Protein AF-A0A924R1R1-F1 (afdb_monomer_lite)

Sequence (62 aa):
MSTTNAERLRIYKAKMKQAGFTRLSVYVHPELVAFLNRERKTYECGGRALERLLLGAAKQRP

pLDDT: mean 85.32, std 8.68, range [51.56, 94.56]

Radius of gyration: 14.01 Å; chains: 1; bounding box: 38×27×23 Å

Structure (mmCIF, N/CA/C/O backbone):
data_AF-A0A924R1R1-F1
#
_entry.id   AF-A0A924R1R1-F1
#
loop_
_atom_site.group_PDB
_atom_site.id
_atom_site.type_symbol
_atom_site.label_atom_id
_atom_site.label_alt_id
_atom_site.label_comp_id
_atom_site.label_asym_id
_atom_site.label_entity_id
_atom_site.label_seq_id
_atom_site.pdbx_PDB_ins_code
_atom_site.Cartn_x
_atom_site.Cartn_y
_atom_site.Cartn_z
_atom_site.occupancy
_atom_site.B_iso_or_equiv
_atom_site.auth_seq_id
_atom_site.auth_comp_id
_atom_site.auth_asym_id
_atom_site.auth_atom_id
_atom_site.pdbx_PDB_model_num
ATOM 1 N N . MET A 1 1 ? 27.865 14.714 -5.786 1.00 51.56 1 MET A N 1
ATOM 2 C CA . MET A 1 1 ? 27.689 13.273 -6.077 1.00 51.56 1 MET A CA 1
ATOM 3 C C . MET A 1 1 ? 26.202 12.958 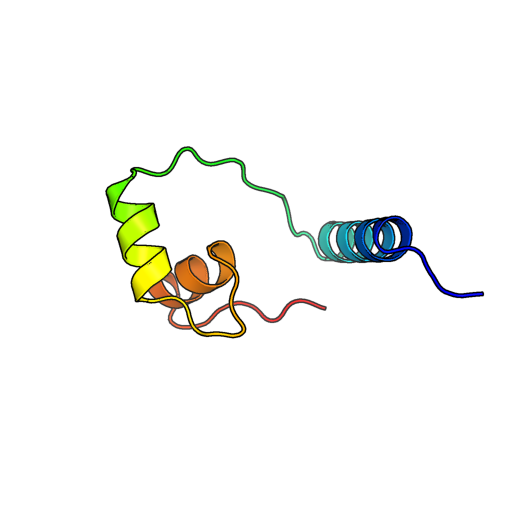-6.093 1.00 51.56 1 MET A C 1
ATOM 5 O O . MET A 1 1 ? 25.544 13.205 -5.089 1.00 51.56 1 MET A O 1
ATOM 9 N N . SER A 1 2 ? 25.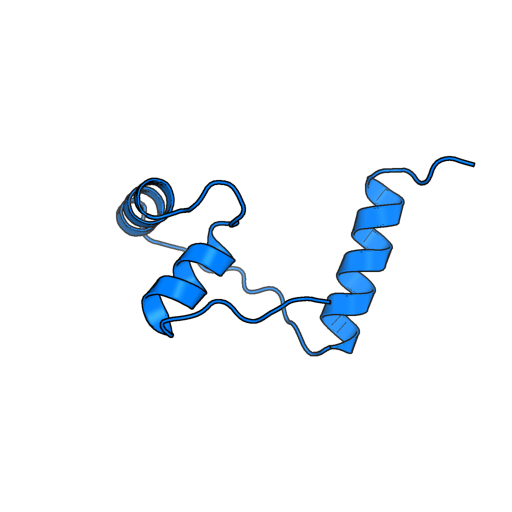646 12.506 -7.220 1.00 65.50 2 SER A N 1
ATOM 10 C CA . SER A 1 2 ? 24.232 12.120 -7.281 1.00 65.50 2 SER A CA 1
ATOM 11 C C . SER A 1 2 ? 24.057 10.754 -6.613 1.00 65.50 2 SER A C 1
ATOM 13 O O . SER A 1 2 ? 24.798 9.812 -6.884 1.00 65.50 2 SER A O 1
ATOM 15 N N . THR A 1 3 ? 23.106 10.637 -5.689 1.00 72.81 3 THR A N 1
ATOM 16 C CA . THR A 1 3 ? 22.811 9.347 -5.063 1.00 72.81 3 THR A CA 1
ATOM 17 C C . THR A 1 3 ? 22.100 8.450 -6.071 1.00 72.81 3 THR A C 1
ATOM 19 O O . THR A 1 3 ? 21.097 8.833 -6.693 1.00 72.81 3 THR A O 1
ATOM 22 N N . THR A 1 4 ? 22.611 7.230 -6.241 1.00 87.69 4 THR A N 1
ATOM 23 C CA . THR A 1 4 ? 21.972 6.239 -7.111 1.00 87.69 4 THR A CA 1
ATOM 24 C 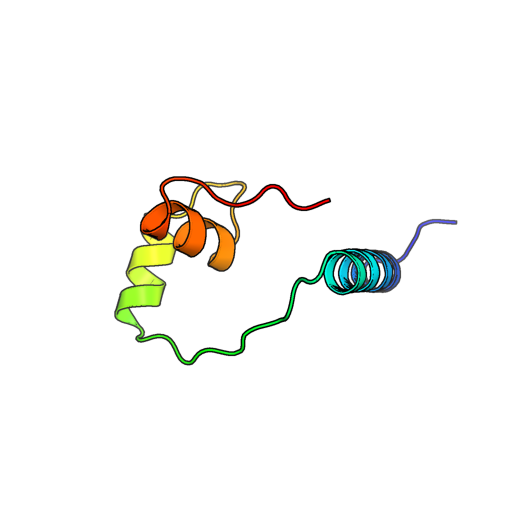C . THR A 1 4 ? 20.574 5.909 -6.575 1.00 87.69 4 THR A C 1
ATOM 26 O O . THR A 1 4 ? 20.292 6.043 -5.380 1.00 87.69 4 THR A O 1
ATOM 29 N N . ASN A 1 5 ? 19.660 5.481 -7.451 1.00 86.38 5 ASN A N 1
ATOM 30 C CA . ASN A 1 5 ? 18.329 5.035 -7.020 1.00 86.38 5 ASN A CA 1
ATOM 31 C C . ASN A 1 5 ? 18.422 3.900 -5.984 1.00 86.38 5 ASN A C 1
ATOM 33 O O . ASN A 1 5 ? 17.622 3.850 -5.051 1.00 86.38 5 ASN A O 1
ATOM 37 N N . ALA A 1 6 ? 19.426 3.026 -6.110 1.00 88.19 6 ALA A N 1
ATOM 38 C CA . ALA A 1 6 ? 19.702 1.965 -5.148 1.00 88.19 6 ALA A CA 1
ATOM 39 C C . ALA A 1 6 ? 20.067 2.522 -3.760 1.00 88.19 6 ALA A C 1
ATOM 41 O O . ALA A 1 6 ? 19.506 2.077 -2.757 1.00 88.19 6 ALA A O 1
ATOM 42 N N . GLU A 1 7 ? 20.929 3.542 -3.703 1.00 90.50 7 GLU A N 1
ATOM 43 C CA . GLU A 1 7 ? 21.312 4.230 -2.463 1.00 90.50 7 GLU A CA 1
ATOM 44 C C . GLU A 1 7 ? 20.087 4.845 -1.769 1.00 90.50 7 GLU A C 1
ATOM 46 O O . GLU A 1 7 ? 19.848 4.628 -0.578 1.00 90.50 7 GLU A O 1
ATOM 51 N N . ARG A 1 8 ? 19.253 5.554 -2.544 1.00 88.56 8 ARG A N 1
ATOM 52 C CA . ARG A 1 8 ? 18.014 6.180 -2.057 1.00 88.56 8 ARG A CA 1
ATOM 53 C C . ARG A 1 8 ? 17.046 5.146 -1.488 1.00 88.56 8 ARG A C 1
ATOM 55 O O . ARG A 1 8 ? 16.516 5.332 -0.393 1.00 88.56 8 ARG A O 1
ATOM 62 N N . LEU A 1 9 ? 16.859 4.030 -2.193 1.00 88.50 9 LEU A N 1
ATOM 63 C CA . LEU A 1 9 ? 16.012 2.929 -1.735 1.00 88.50 9 LEU A CA 1
ATOM 64 C C . LEU A 1 9 ? 16.551 2.274 -0.460 1.00 88.50 9 LEU A C 1
ATOM 66 O O . LEU A 1 9 ? 15.760 1.921 0.415 1.00 88.50 9 LEU A O 1
ATOM 70 N N . ARG A 1 10 ? 17.873 2.114 -0.331 1.00 91.31 10 ARG A N 1
ATOM 71 C CA . ARG A 1 10 ? 18.509 1.549 0.868 1.00 91.31 10 ARG A CA 1
ATOM 72 C C . ARG A 1 10 ? 18.257 2.427 2.093 1.00 91.31 10 ARG A C 1
ATOM 74 O O . ARG A 1 10 ? 17.789 1.918 3.111 1.00 91.31 10 ARG A O 1
ATOM 81 N N . ILE A 1 11 ? 18.497 3.733 1.971 1.00 91.31 11 ILE A N 1
ATOM 82 C CA . ILE A 1 11 ? 18.257 4.714 3.042 1.00 91.31 11 ILE A CA 1
ATOM 83 C C . ILE A 1 11 ? 16.776 4.723 3.435 1.00 91.31 11 ILE A C 1
ATOM 85 O O . ILE A 1 11 ? 16.445 4.640 4.617 1.00 91.31 11 ILE A O 1
ATOM 89 N N . TYR A 1 12 ? 15.875 4.765 2.452 1.00 88.94 12 TYR A N 1
ATOM 90 C CA . TYR A 1 12 ? 14.435 4.763 2.704 1.00 88.94 12 TYR A CA 1
ATOM 91 C C . TYR A 1 12 ? 13.971 3.499 3.445 1.00 88.94 12 TYR A C 1
ATOM 93 O O . TYR A 1 12 ? 13.266 3.588 4.449 1.00 88.94 12 TYR A O 1
ATOM 101 N N . LYS A 1 13 ? 14.416 2.313 3.008 1.00 88.31 13 LYS A N 1
ATOM 102 C CA . LYS A 1 13 ? 14.096 1.045 3.683 1.00 88.31 13 LYS A CA 1
ATOM 103 C C . LYS A 1 13 ? 14.602 1.017 5.126 1.00 88.31 13 LYS A C 1
ATOM 105 O O . LYS A 1 13 ? 13.894 0.515 5.996 1.00 88.31 13 LYS A O 1
ATOM 110 N N . ALA A 1 14 ? 15.789 1.568 5.387 1.00 91.19 14 ALA A N 1
ATOM 111 C CA . ALA A 1 14 ? 16.329 1.666 6.740 1.00 91.19 14 ALA A CA 1
ATOM 112 C C . ALA A 1 14 ? 15.452 2.553 7.640 1.00 91.19 14 ALA A C 1
ATOM 114 O O . ALA A 1 14 ? 15.093 2.122 8.735 1.00 91.19 14 ALA A O 1
ATOM 115 N N . LYS A 1 15 ? 15.026 3.727 7.149 1.00 90.94 15 LYS A N 1
ATOM 116 C CA . LYS A 1 15 ? 14.096 4.618 7.869 1.00 90.94 15 LYS A CA 1
ATOM 117 C C . LYS A 1 15 ? 12.766 3.933 8.186 1.00 90.94 15 LYS A C 1
ATOM 119 O O . LYS A 1 15 ? 12.295 3.999 9.316 1.00 90.94 15 LYS A O 1
ATOM 124 N N . MET A 1 16 ? 12.184 3.228 7.211 1.00 89.25 16 MET A N 1
ATOM 125 C CA . MET A 1 16 ? 10.947 2.465 7.419 1.00 89.25 16 MET A CA 1
ATOM 126 C C . MET A 1 16 ? 11.117 1.404 8.513 1.00 89.25 16 MET A C 1
ATOM 128 O O . MET A 1 16 ? 10.284 1.315 9.411 1.00 89.25 16 MET A O 1
ATOM 132 N N . LYS A 1 17 ? 12.215 0.638 8.479 1.00 89.12 17 LYS A N 1
ATOM 133 C CA . LYS A 1 17 ? 12.499 -0.392 9.488 1.00 89.12 17 LYS A CA 1
ATOM 134 C C . LYS A 1 17 ? 12.655 0.209 10.890 1.00 89.12 17 LYS A C 1
ATOM 136 O O . LYS A 1 17 ? 12.099 -0.334 11.837 1.00 89.12 17 LYS A O 1
ATOM 141 N N . GLN A 1 18 ? 13.373 1.327 11.021 1.00 91.00 18 GLN A N 1
ATOM 142 C CA . GLN A 1 18 ? 13.531 2.040 12.298 1.00 91.00 18 GLN A CA 1
ATOM 143 C C . GLN A 1 18 ? 12.197 2.556 12.848 1.00 91.00 18 GLN A C 1
ATOM 145 O O . GLN A 1 18 ? 11.969 2.499 14.050 1.00 91.00 18 GLN A O 1
ATOM 150 N N . ALA A 1 19 ? 11.288 2.990 11.974 1.00 88.31 19 ALA A N 1
ATOM 151 C CA . ALA A 1 19 ? 9.937 3.406 12.344 1.00 88.31 19 ALA A CA 1
ATOM 152 C C . ALA A 1 19 ? 8.963 2.227 12.591 1.00 88.31 19 ALA A C 1
ATOM 154 O O . ALA A 1 19 ? 7.755 2.440 12.693 1.00 88.31 19 ALA A O 1
ATOM 155 N N . GLY A 1 20 ? 9.463 0.986 12.663 1.00 87.00 20 GLY A N 1
ATOM 156 C CA . GLY A 1 20 ? 8.676 -0.212 12.974 1.00 87.00 20 GLY A CA 1
ATOM 157 C C . GLY A 1 20 ? 7.890 -0.796 11.797 1.00 87.00 20 GLY A C 1
ATOM 158 O O . GLY A 1 20 ? 7.098 -1.720 11.984 1.00 87.00 20 GLY A O 1
ATOM 159 N N . PHE A 1 21 ? 8.086 -0.298 10.573 1.00 84.06 21 PHE A N 1
ATOM 160 C CA . PHE A 1 21 ? 7.414 -0.859 9.403 1.00 84.06 21 PHE A CA 1
ATOM 161 C C . PHE A 1 21 ? 8.067 -2.179 8.982 1.00 84.06 21 PHE A C 1
ATOM 163 O O . PHE A 1 21 ? 9.280 -2.260 8.777 1.00 84.06 21 PHE A O 1
ATOM 170 N N . THR A 1 22 ? 7.233 -3.194 8.761 1.00 81.50 22 THR A N 1
ATOM 171 C CA . THR A 1 22 ? 7.646 -4.510 8.260 1.00 81.50 22 THR A CA 1
ATOM 172 C C . THR A 1 22 ? 7.063 -4.749 6.872 1.00 81.50 22 THR A C 1
ATOM 174 O O . THR A 1 22 ? 5.926 -4.375 6.583 1.00 81.50 22 THR A O 1
ATOM 177 N N . ARG A 1 23 ? 7.848 -5.362 5.979 1.00 75.81 23 ARG A N 1
ATOM 178 C CA . ARG A 1 23 ? 7.359 -5.756 4.655 1.00 75.81 23 ARG A CA 1
ATOM 179 C C . ARG A 1 23 ? 6.488 -7.002 4.795 1.00 75.81 23 ARG A C 1
ATOM 181 O O . ARG A 1 23 ? 6.985 -8.041 5.211 1.00 75.81 23 ARG A O 1
ATOM 188 N N . LEU A 1 24 ? 5.235 -6.903 4.369 1.00 68.56 24 LEU A N 1
ATOM 189 C CA . LEU A 1 24 ? 4.356 -8.055 4.203 1.00 68.56 24 LEU A CA 1
ATOM 190 C C . LEU A 1 24 ? 4.427 -8.547 2.754 1.00 68.56 24 LEU A C 1
ATOM 192 O O . LEU A 1 24 ? 4.314 -7.755 1.816 1.00 68.56 24 LEU A O 1
ATOM 196 N N . SER A 1 25 ? 4.627 -9.851 2.586 1.00 65.69 25 SER A N 1
ATOM 197 C CA . SER A 1 25 ? 4.484 -10.543 1.305 1.00 65.69 25 SER A CA 1
ATOM 198 C C . SER A 1 25 ? 3.200 -11.355 1.379 1.00 65.69 25 SER A C 1
ATOM 200 O O . SER A 1 25 ? 3.194 -12.452 1.925 1.00 65.69 25 SER A O 1
ATOM 202 N N . VAL A 1 26 ? 2.103 -10.780 0.894 1.00 65.75 26 VAL A N 1
ATOM 203 C CA . VAL A 1 26 ? 0.796 -11.444 0.870 1.00 65.75 26 VAL A CA 1
ATOM 204 C C . VAL A 1 26 ? 0.490 -11.918 -0.543 1.00 65.75 26 VAL A C 1
ATOM 206 O O . VAL A 1 26 ? 0.702 -11.179 -1.506 1.00 65.75 26 VAL A O 1
ATOM 209 N N . TYR A 1 27 ? -0.015 -13.144 -0.665 1.00 66.50 27 TYR A N 1
ATOM 210 C CA . TYR A 1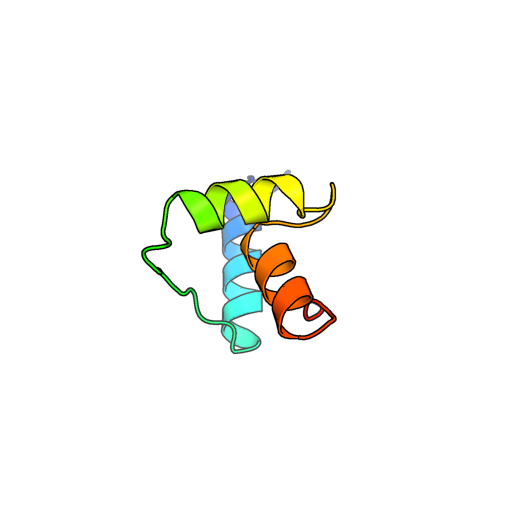 27 ? -0.711 -13.563 -1.874 1.00 66.50 27 TYR A CA 1
ATOM 211 C C . TYR A 1 27 ? -2.092 -12.914 -1.855 1.00 66.50 27 TYR A C 1
ATOM 213 O O . TYR A 1 27 ? -2.881 -13.142 -0.942 1.00 66.50 27 TYR A O 1
ATOM 221 N N . VAL A 1 28 ? -2.356 -12.060 -2.839 1.00 76.94 28 VAL A N 1
ATOM 222 C CA . VAL A 1 28 ? -3.644 -11.382 -3.004 1.00 76.94 28 VAL A CA 1
ATOM 223 C C . VAL A 1 28 ? -4.369 -11.959 -4.208 1.00 76.94 28 VAL A C 1
ATOM 225 O O . VAL A 1 28 ? -3.757 -12.201 -5.247 1.00 76.94 28 VAL A O 1
ATOM 228 N N . HIS A 1 29 ? -5.675 -12.179 -4.053 1.00 87.44 29 HIS A N 1
ATOM 229 C CA . HIS A 1 29 ? -6.536 -12.663 -5.128 1.00 87.44 29 HIS A CA 1
ATOM 230 C C . HIS A 1 29 ? -6.472 -11.703 -6.335 1.00 87.44 29 HIS A C 1
ATOM 232 O O . HIS A 1 29 ? -6.449 -10.485 -6.120 1.00 87.44 29 HIS A O 1
ATOM 238 N N . PRO A 1 30 ? -6.467 -12.189 -7.592 1.00 88.69 30 PRO A N 1
ATOM 239 C CA . PRO A 1 30 ? -6.370 -11.327 -8.775 1.00 88.69 30 PRO A CA 1
ATOM 240 C C . PRO A 1 30 ? -7.432 -10.221 -8.819 1.00 88.69 30 PRO A C 1
ATOM 242 O O . PRO A 1 30 ? -7.141 -9.085 -9.193 1.00 88.69 30 PRO A O 1
ATOM 245 N N . GLU A 1 31 ? -8.646 -10.519 -8.358 1.00 91.69 31 GLU A N 1
ATOM 246 C CA . GLU A 1 31 ? -9.739 -9.544 -8.279 1.00 91.69 31 GLU A CA 1
ATOM 247 C C . GLU A 1 31 ? -9.441 -8.401 -7.307 1.00 91.69 31 GLU A C 1
ATOM 249 O O . GLU A 1 31 ? -9.743 -7.246 -7.599 1.00 91.69 31 GLU A O 1
ATOM 254 N N . LEU A 1 32 ? -8.781 -8.692 -6.182 1.00 87.56 32 LEU A N 1
ATOM 255 C CA . LEU A 1 32 ? -8.361 -7.661 -5.238 1.00 87.56 32 LEU A CA 1
ATOM 256 C C . LEU A 1 32 ? -7.291 -6.760 -5.863 1.00 87.56 32 LEU A C 1
ATOM 258 O O . LEU A 1 32 ? -7.310 -5.550 -5.658 1.00 87.56 32 LEU A O 1
ATOM 262 N N . VAL A 1 33 ? -6.387 -7.315 -6.672 1.00 88.69 33 VAL A N 1
ATOM 263 C CA . VAL A 1 33 ? -5.402 -6.510 -7.411 1.00 88.69 33 VAL A CA 1
ATOM 264 C C . VAL A 1 33 ? -6.094 -5.596 -8.426 1.00 88.69 33 VAL A C 1
ATOM 266 O O . VAL A 1 33 ? -5.762 -4.411 -8.502 1.00 88.69 33 VAL A O 1
ATOM 269 N N . ALA A 1 34 ? -7.073 -6.112 -9.174 1.00 92.62 34 ALA A N 1
ATOM 270 C CA . ALA A 1 34 ? -7.852 -5.322 -10.127 1.00 92.62 34 ALA A CA 1
ATOM 271 C C . ALA A 1 34 ? -8.632 -4.196 -9.429 1.00 92.62 34 ALA A C 1
ATOM 273 O O . ALA A 1 34 ? -8.564 -3.040 -9.852 1.00 92.62 34 ALA A O 1
ATOM 274 N N . PHE A 1 35 ? -9.293 -4.515 -8.315 1.00 92.44 35 PHE A N 1
ATOM 275 C CA . PHE A 1 35 ? -9.992 -3.542 -7.483 1.00 92.44 35 PHE A CA 1
ATOM 276 C C . PHE A 1 35 ? -9.042 -2.454 -6.970 1.00 92.44 35 PHE A C 1
ATOM 278 O O . PHE A 1 35 ? -9.290 -1.267 -7.178 1.00 92.44 35 PHE A O 1
ATOM 285 N N . LEU A 1 36 ? -7.901 -2.836 -6.388 1.00 91.12 36 LEU A N 1
ATOM 286 C CA . LEU A 1 36 ? -6.909 -1.879 -5.899 1.00 91.12 36 LEU A CA 1
ATOM 287 C C . LEU A 1 36 ? -6.374 -0.983 -7.015 1.00 91.12 36 LEU A C 1
ATOM 289 O O . LEU A 1 36 ? -6.180 0.202 -6.779 1.00 91.12 36 LEU A O 1
ATOM 293 N N . ASN A 1 37 ? -6.152 -1.506 -8.222 1.00 91.31 37 ASN A N 1
ATOM 294 C CA . ASN A 1 37 ? -5.694 -0.693 -9.348 1.00 91.31 37 ASN A CA 1
ATOM 295 C C . ASN A 1 37 ? -6.732 0.347 -9.791 1.00 91.31 37 ASN A C 1
ATOM 297 O O . ASN A 1 37 ? -6.331 1.441 -10.184 1.00 91.31 37 ASN A O 1
ATOM 301 N N . ARG A 1 38 ? -8.030 0.034 -9.693 1.00 94.44 38 ARG A N 1
ATOM 302 C CA . ARG A 1 38 ? -9.120 0.970 -10.004 1.00 94.44 38 ARG A CA 1
ATOM 303 C C . ARG A 1 38 ? -9.263 2.066 -8.946 1.00 94.44 38 ARG A C 1
ATOM 305 O O . ARG A 1 38 ? -9.432 3.228 -9.291 1.00 94.44 38 ARG A O 1
ATOM 312 N N . GLU A 1 39 ? -9.166 1.701 -7.670 1.00 94.56 39 GLU A N 1
ATOM 313 C CA . GLU A 1 39 ? -9.376 2.624 -6.542 1.00 94.56 39 GLU A CA 1
ATOM 314 C C . GLU A 1 39 ? -8.117 3.426 -6.148 1.00 94.56 39 GLU A C 1
ATOM 316 O O . GLU A 1 39 ? -8.163 4.302 -5.273 1.00 94.56 39 GLU A O 1
ATOM 321 N N . ARG A 1 40 ? -6.958 3.107 -6.737 1.00 93.81 40 ARG A N 1
ATOM 322 C CA . ARG A 1 40 ? -5.667 3.729 -6.417 1.00 93.81 40 ARG A CA 1
ATOM 323 C C . ARG A 1 40 ? -5.576 5.144 -6.979 1.00 93.81 40 ARG A C 1
ATOM 325 O O . ARG A 1 40 ? -5.748 5.370 -8.172 1.00 93.81 40 ARG A O 1
ATOM 332 N N . LYS A 1 41 ? -5.187 6.092 -6.125 1.00 91.25 41 LYS A N 1
ATOM 333 C CA . LYS A 1 41 ? -4.892 7.475 -6.531 1.00 91.25 41 LYS A CA 1
ATOM 334 C C . LYS A 1 41 ? -3.486 7.592 -7.129 1.00 91.25 41 LYS A C 1
ATOM 336 O O . LYS A 1 41 ? -2.600 6.810 -6.791 1.00 91.25 41 LYS A O 1
ATOM 341 N N . THR A 1 42 ? -3.248 8.614 -7.954 1.00 86.56 42 THR A N 1
ATOM 342 C CA . THR A 1 42 ? -1.984 8.835 -8.694 1.00 86.56 42 THR A CA 1
ATOM 343 C C . THR A 1 42 ? -0.727 8.853 -7.811 1.00 86.56 42 THR A C 1
ATOM 345 O O . THR A 1 42 ? 0.347 8.466 -8.259 1.00 86.56 42 THR A O 1
ATOM 348 N N . TYR A 1 43 ? -0.848 9.258 -6.544 1.00 84.25 43 TYR A N 1
ATOM 349 C CA . TYR A 1 43 ? 0.254 9.348 -5.574 1.00 84.25 43 TYR A CA 1
ATOM 350 C C . TYR A 1 43 ? 0.308 8.175 -4.575 1.00 84.25 43 TYR A C 1
ATOM 352 O O . TYR A 1 43 ? 1.035 8.229 -3.580 1.00 84.25 43 TYR A O 1
ATOM 360 N N . GLU A 1 44 ? -0.465 7.110 -4.798 1.00 84.06 44 GLU A N 1
ATOM 361 C CA . GLU A 1 44 ? -0.535 5.953 -3.905 1.00 84.06 44 GLU A CA 1
ATOM 362 C C . GLU A 1 44 ? 0.074 4.707 -4.550 1.00 84.06 44 GLU A C 1
ATOM 364 O O . GLU A 1 44 ? -0.149 4.405 -5.718 1.00 84.06 44 GLU A O 1
ATOM 369 N N . CYS A 1 45 ? 0.815 3.925 -3.763 1.00 86.19 45 CYS A N 1
ATOM 370 C CA . CYS A 1 45 ? 1.126 2.543 -4.119 1.00 86.19 45 CYS A CA 1
ATOM 371 C C . CYS A 1 45 ? -0.009 1.613 -3.660 1.00 86.19 45 CYS A C 1
ATOM 373 O O . CYS A 1 45 ? -0.801 1.984 -2.795 1.00 86.19 45 CYS A O 1
ATOM 375 N N . GLY A 1 46 ? -0.074 0.384 -4.187 1.00 86.56 46 GLY A N 1
ATOM 376 C CA . GLY A 1 46 ? -1.165 -0.555 -3.876 1.00 86.56 46 GLY A CA 1
ATOM 377 C C . GLY A 1 46 ? -1.367 -0.800 -2.375 1.00 86.56 46 GLY A C 1
ATOM 378 O O . GLY A 1 46 ? -2.496 -0.812 -1.904 1.00 86.56 46 GLY A O 1
ATOM 379 N N . GLY A 1 47 ? -0.281 -0.880 -1.598 1.00 85.94 47 GLY A N 1
ATOM 380 C CA . GLY A 1 47 ? -0.375 -1.006 -0.140 1.00 85.94 47 GLY A CA 1
ATOM 381 C C . GLY A 1 47 ? -0.993 0.218 0.548 1.00 85.94 47 GLY A C 1
ATOM 382 O O . GLY A 1 47 ? -1.732 0.055 1.508 1.00 85.94 47 GLY A O 1
ATOM 383 N N . ARG A 1 48 ? -0.740 1.436 0.045 1.00 88.69 48 ARG A N 1
ATOM 384 C CA . ARG A 1 48 ? -1.380 2.661 0.563 1.00 88.69 48 ARG A CA 1
ATOM 385 C C . ARG A 1 48 ? -2.851 2.734 0.175 1.00 88.69 48 ARG A C 1
ATOM 387 O O . ARG A 1 48 ? -3.659 3.150 0.993 1.00 88.69 48 ARG A O 1
ATOM 394 N N . ALA A 1 49 ? -3.186 2.319 -1.047 1.00 91.38 49 ALA A N 1
ATOM 395 C CA . ALA A 1 49 ? -4.576 2.225 -1.479 1.00 91.38 49 ALA A CA 1
ATOM 396 C C . ALA A 1 49 ? -5.347 1.247 -0.579 1.00 91.38 49 ALA A C 1
ATOM 398 O O . ALA A 1 49 ? -6.394 1.608 -0.056 1.00 91.38 49 ALA A O 1
ATOM 399 N N . LEU A 1 50 ? -4.781 0.063 -0.317 1.00 89.62 50 LEU A N 1
ATOM 400 C CA . LEU A 1 50 ? -5.375 -0.928 0.578 1.00 89.62 50 LEU A CA 1
ATOM 401 C C . LEU A 1 50 ? -5.545 -0.392 2.007 1.00 89.62 50 LEU A C 1
ATOM 403 O O . LEU A 1 50 ? -6.632 -0.482 2.563 1.00 89.62 50 LEU A O 1
ATOM 407 N N . GLU A 1 51 ? -4.496 0.199 2.585 1.00 89.06 51 GLU A N 1
ATOM 408 C CA . GLU A 1 51 ? -4.542 0.778 3.934 1.00 89.06 51 GLU A CA 1
ATOM 409 C C . GLU A 1 51 ? -5.621 1.865 4.047 1.00 89.06 51 GLU A C 1
ATOM 411 O O . GLU A 1 51 ? -6.432 1.825 4.966 1.00 89.06 51 GLU A O 1
ATOM 416 N N . ARG A 1 52 ? -5.708 2.779 3.069 1.00 9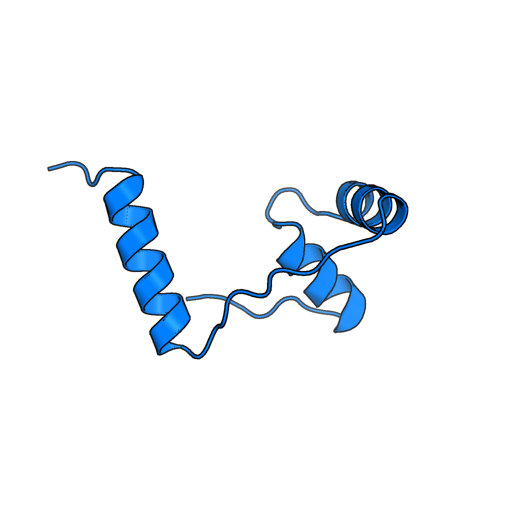2.94 52 ARG A N 1
ATOM 417 C CA . ARG A 1 52 ? -6.762 3.802 3.013 1.00 92.94 52 ARG A CA 1
ATOM 418 C C . ARG A 1 52 ? -8.159 3.199 2.887 1.00 92.94 52 ARG A C 1
ATOM 420 O O . ARG A 1 52 ? -9.077 3.704 3.518 1.00 92.94 52 ARG A O 1
ATOM 427 N N . LEU A 1 53 ? -8.338 2.177 2.052 1.00 90.75 53 LEU A N 1
ATOM 428 C CA . LEU A 1 53 ? -9.643 1.541 1.848 1.00 90.75 53 LEU A CA 1
ATOM 429 C C . LEU A 1 53 ? -10.117 0.793 3.100 1.00 90.75 53 LEU A C 1
ATOM 431 O O . LEU A 1 53 ? -11.310 0.788 3.375 1.00 90.75 53 LEU A O 1
ATOM 435 N N . LEU A 1 54 ? -9.196 0.201 3.866 1.00 90.00 54 LEU A N 1
ATOM 436 C CA . LEU A 1 54 ? -9.518 -0.517 5.102 1.00 90.00 54 LEU A CA 1
ATOM 437 C C . LEU A 1 54 ? -9.697 0.414 6.307 1.00 90.00 54 LEU A C 1
ATOM 439 O O . LEU A 1 54 ? -10.578 0.186 7.127 1.00 90.00 54 LEU A O 1
ATOM 443 N N . LEU A 1 55 ? -8.846 1.435 6.437 1.00 90.94 55 LEU A N 1
ATOM 444 C CA . LEU A 1 55 ? -8.745 2.267 7.644 1.00 90.94 55 LEU A CA 1
ATOM 445 C C . LEU A 1 55 ? -9.294 3.690 7.454 1.00 90.94 55 LEU A C 1
ATOM 447 O O . LEU A 1 55 ? 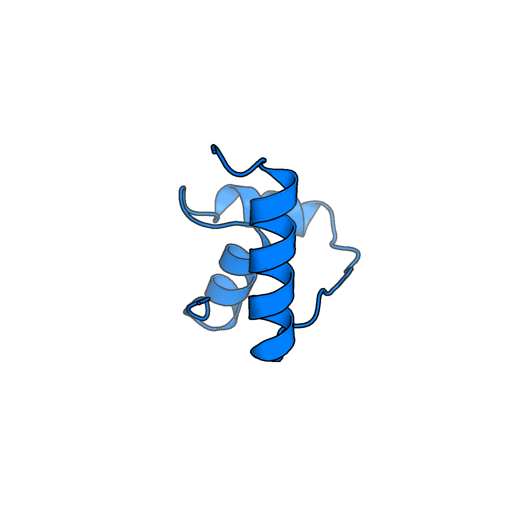-9.200 4.514 8.359 1.00 90.94 55 LEU A O 1
ATOM 451 N N . GLY A 1 56 ? -9.798 4.026 6.266 1.00 92.31 56 GLY A N 1
ATOM 452 C CA . GLY A 1 56 ? -10.234 5.378 5.892 1.00 92.31 56 GLY A CA 1
ATOM 453 C C . GLY A 1 56 ? -9.088 6.343 5.553 1.00 92.31 56 GLY A C 1
ATOM 454 O O . GLY A 1 56 ? -9.289 7.308 4.816 1.00 92.31 56 GLY A O 1
ATOM 455 N N . ALA A 1 57 ? -7.866 6.070 6.019 1.00 87.94 57 ALA A N 1
ATOM 456 C CA . ALA A 1 57 ? -6.668 6.850 5.721 1.00 87.94 57 ALA A CA 1
ATOM 457 C C . ALA A 1 57 ? -5.421 5.958 5.631 1.00 87.94 57 ALA A C 1
ATOM 459 O O . ALA A 1 57 ? -5.293 4.968 6.345 1.00 87.94 57 ALA A O 1
ATOM 460 N N . ALA A 1 58 ? -4.481 6.327 4.757 1.00 84.19 58 ALA A N 1
ATOM 461 C CA . ALA A 1 58 ? -3.162 5.701 4.718 1.00 84.19 58 ALA A CA 1
ATOM 462 C C . ALA A 1 58 ? -2.230 6.391 5.719 1.00 84.19 58 ALA A C 1
ATOM 464 O O . ALA A 1 58 ? -2.199 7.625 5.794 1.00 84.19 58 ALA A O 1
ATOM 465 N N . LYS A 1 59 ? -1.422 5.616 6.445 1.00 82.62 59 LYS A N 1
ATOM 466 C CA . LYS A 1 59 ? -0.488 6.158 7.431 1.00 82.62 59 LYS A CA 1
ATOM 467 C C . LYS A 1 59 ? 0.587 6.983 6.727 1.00 82.62 59 LYS A C 1
ATOM 469 O O . LYS A 1 59 ? 1.165 6.574 5.712 1.00 82.62 59 LYS A O 1
ATOM 474 N N . GLN A 1 60 ? 0.885 8.157 7.278 1.00 80.62 60 GLN A N 1
ATOM 475 C CA . GLN A 1 60 ? 1.981 8.978 6.781 1.00 80.62 60 GLN A CA 1
ATOM 476 C C . GLN A 1 60 ? 3.308 8.243 7.004 1.00 80.62 60 GLN A C 1
ATOM 478 O O . GLN A 1 60 ? 3.594 7.755 8.098 1.00 80.62 60 GLN A O 1
ATOM 483 N N . ARG A 1 61 ? 4.102 8.131 5.938 1.00 77.94 61 ARG A N 1
ATOM 484 C CA . ARG A 1 61 ? 5.439 7.535 5.981 1.00 77.94 61 ARG A CA 1
ATOM 485 C C . ARG A 1 61 ? 6.480 8.658 6.058 1.00 77.94 61 ARG A C 1
ATOM 487 O O . ARG A 1 61 ? 6.273 9.656 5.366 1.00 77.94 61 ARG A O 1
ATOM 494 N N . PRO A 1 62 ? 7.541 8.508 6.869 1.00 70.62 62 PRO A N 1
ATOM 495 C CA . PRO A 1 62 ? 8.659 9.453 6.913 1.00 70.62 62 PRO A CA 1
ATOM 496 C C . PRO A 1 62 ? 9.556 9.420 5.666 1.00 70.62 62 PRO A C 1
ATOM 498 O O . PRO A 1 62 ? 9.421 8.482 4.839 1.00 70.62 62 PRO A O 1
#

Secondary structure (DSSP, 8-state):
-PPPHHHHHHHHHHHHHHTT---------HHHHHHHHHH--TT--HHHHHHHHHHSSPPPP-

Foldseek 3Di:
DDQDPVNVVVVLVVQCVVVVHDDDDDDDDVVLVVVLVVQDDPPDDSVQSVCCVVPVGGDDGD